Protein AF-A0A7K7DNR6-F1 (afdb_monomer)

Secondary structure (DSSP, 8-state):
--GGGTTT--HHHHHTTS--TT--TT-GGG-HHHHHHHTT-HHHHHHHHHHHHHHHHHHHHHHHHHHHHHHHTT-----PPPSSEEEEE-TTT--EEEEE-S---

Organism: Pheucticus melanocephalus (NCBI:txid371919)

Structure (mmCIF, N/CA/C/O backbone):
data_AF-A0A7K7DNR6-F1
#
_entry.id   AF-A0A7K7DNR6-F1
#
loop_
_atom_site.group_PDB
_atom_site.id
_atom_site.type_symbol
_atom_site.label_atom_id
_atom_site.label_alt_id
_atom_site.label_comp_id
_atom_site.label_asym_id
_atom_site.label_entity_id
_atom_site.label_seq_id
_atom_site.pdbx_PDB_ins_code
_atom_site.Cartn_x
_atom_site.Cartn_y
_atom_site.Cartn_z
_atom_site.occupancy
_atom_site.B_iso_or_equiv
_atom_site.auth_seq_id
_atom_site.auth_comp_id
_atom_site.auth_asym_id
_atom_site.auth_atom_id
_atom_site.pdbx_PDB_model_num
ATOM 1 N N . ASP A 1 1 ? 9.902 -23.391 -20.043 1.00 51.44 1 ASP A N 1
ATOM 2 C CA . ASP A 1 1 ? 11.303 -23.022 -20.344 1.00 51.44 1 ASP A CA 1
ATOM 3 C C . ASP A 1 1 ? 11.647 -21.530 -20.290 1.00 51.44 1 ASP A C 1
ATOM 5 O O . ASP A 1 1 ? 12.806 -21.210 -20.485 1.00 51.44 1 ASP A O 1
ATOM 9 N N . ASN A 1 2 ? 10.731 -20.606 -19.943 1.00 59.00 2 ASN A N 1
ATOM 10 C CA . ASN A 1 2 ? 11.076 -19.174 -19.793 1.00 59.00 2 ASN A CA 1
ATOM 11 C C . ASN A 1 2 ? 10.847 -18.604 -18.373 1.00 59.00 2 ASN A C 1
ATOM 13 O O . ASN A 1 2 ? 11.039 -17.416 -18.138 1.00 59.00 2 ASN A O 1
ATOM 17 N N . ALA A 1 3 ? 10.437 -19.451 -17.421 1.00 63.78 3 ALA A N 1
ATOM 18 C CA . ALA A 1 3 ? 10.089 -19.043 -16.057 1.00 63.78 3 ALA A CA 1
ATOM 19 C C . ALA A 1 3 ? 11.315 -18.596 -15.237 1.00 63.78 3 ALA A C 1
ATOM 21 O O . ALA A 1 3 ? 11.194 -17.704 -14.402 1.00 63.78 3 ALA A O 1
ATOM 22 N N . GLU A 1 4 ? 12.501 -19.151 -15.515 1.00 68.25 4 GLU A N 1
ATOM 23 C CA . GLU A 1 4 ? 13.762 -18.781 -14.847 1.00 68.25 4 GLU A CA 1
ATOM 24 C C . GLU A 1 4 ? 14.116 -17.297 -15.043 1.00 68.25 4 GLU A C 1
ATOM 26 O O . GLU A 1 4 ? 14.677 -16.666 -14.151 1.00 68.25 4 GLU A O 1
ATOM 31 N N . ASN A 1 5 ? 13.706 -16.717 -16.177 1.00 69.38 5 ASN A N 1
ATOM 32 C CA . ASN A 1 5 ? 13.909 -15.304 -16.506 1.00 69.38 5 ASN A CA 1
ATOM 33 C C . ASN A 1 5 ? 12.795 -14.387 -15.964 1.00 69.38 5 ASN A C 1
ATOM 35 O O . ASN A 1 5 ? 12.888 -13.170 -16.096 1.00 69.38 5 ASN A O 1
ATOM 39 N N . MET A 1 6 ? 11.733 -14.954 -15.382 1.00 79.94 6 MET A N 1
ATOM 40 C CA . MET A 1 6 ? 10.521 -14.246 -14.945 1.00 79.94 6 MET A CA 1
ATOM 41 C C . MET A 1 6 ? 10.140 -14.624 -13.508 1.00 79.94 6 MET A C 1
ATOM 43 O O . MET A 1 6 ? 8.986 -14.929 -13.212 1.00 79.94 6 MET A O 1
ATOM 47 N N . TYR A 1 7 ? 11.130 -14.649 -12.612 1.00 84.31 7 TYR A N 1
ATOM 48 C CA . TYR A 1 7 ? 10.945 -14.911 -11.176 1.00 84.31 7 TYR A CA 1
ATOM 49 C C . TYR A 1 7 ? 10.233 -16.234 -10.844 1.00 84.31 7 TYR A C 1
ATOM 51 O O . TYR A 1 7 ? 9.658 -16.373 -9.766 1.00 84.31 7 TYR A O 1
ATOM 59 N N . PHE A 1 8 ? 10.269 -17.212 -11.754 1.00 89.44 8 PHE A N 1
ATOM 60 C CA . PHE A 1 8 ? 9.548 -18.481 -11.639 1.00 89.44 8 PHE A CA 1
ATOM 61 C C . PHE A 1 8 ? 8.034 -18.319 -11.444 1.00 89.44 8 PHE A C 1
ATOM 63 O O . PHE A 1 8 ? 7.379 -19.162 -10.828 1.00 89.44 8 PHE A O 1
ATOM 70 N N . PHE A 1 9 ? 7.466 -17.234 -11.966 1.00 91.38 9 PHE A N 1
ATOM 71 C CA . PHE A 1 9 ? 6.038 -16.978 -11.872 1.00 91.38 9 PHE A CA 1
ATOM 72 C C . PHE A 1 9 ? 5.223 -17.973 -12.699 1.00 91.38 9 PHE A C 1
ATOM 74 O O . PHE A 1 9 ? 5.612 -18.391 -13.791 1.00 91.38 9 PHE A O 1
ATOM 81 N N . SER A 1 10 ? 4.064 -18.348 -12.154 1.00 93.06 10 SER A N 1
ATOM 82 C CA . SER A 1 10 ? 3.023 -19.030 -12.918 1.00 93.06 10 SER A CA 1
ATOM 83 C C . SER A 1 10 ? 2.414 -18.075 -13.944 1.00 93.06 10 SER A C 1
ATOM 85 O O . SER A 1 10 ? 2.497 -16.857 -13.790 1.00 93.06 10 SER A O 1
ATOM 87 N N . GLU A 1 11 ? 1.738 -18.618 -14.958 1.00 89.94 11 GLU A N 1
ATOM 88 C CA . GLU A 1 11 ? 1.025 -17.803 -15.953 1.00 89.94 11 GLU A CA 1
ATOM 89 C C . GLU A 1 11 ? 0.043 -16.825 -15.294 1.00 89.94 11 GLU A C 1
ATOM 91 O O . GLU A 1 11 ? 0.020 -15.652 -15.644 1.00 89.94 11 GLU A O 1
ATOM 96 N N . LEU A 1 12 ? -0.690 -17.271 -14.266 1.00 93.25 12 LEU A N 1
ATOM 97 C CA . LEU A 1 12 ? -1.581 -16.397 -13.500 1.00 93.25 12 LEU A CA 1
ATOM 98 C C . LEU A 1 12 ? -0.820 -15.276 -12.779 1.00 93.25 12 LEU A C 1
ATOM 100 O O . LEU A 1 12 ? -1.286 -14.144 -12.748 1.00 93.25 12 LEU A O 1
ATOM 104 N N . ALA A 1 13 ? 0.335 -15.569 -12.177 1.00 93.38 13 ALA A N 1
ATOM 105 C CA . ALA A 1 13 ? 1.103 -14.557 -11.454 1.00 93.38 13 ALA A CA 1
ATOM 106 C C . ALA A 1 13 ? 1.643 -13.465 -12.390 1.00 93.38 13 ALA A C 1
ATOM 108 O O . ALA A 1 13 ? 1.713 -12.305 -11.984 1.00 93.38 13 ALA A O 1
ATOM 109 N N . LEU A 1 14 ? 1.951 -13.812 -13.644 1.00 89.75 14 LEU A N 1
ATOM 110 C CA . LEU A 1 14 ? 2.366 -12.845 -14.661 1.00 89.75 1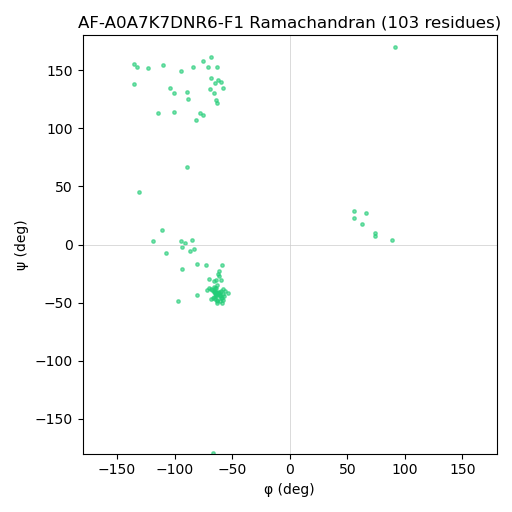4 LEU A CA 1
ATOM 111 C C . LEU A 1 14 ? 1.263 -11.824 -14.980 1.00 89.75 14 LEU A C 1
ATOM 113 O O . LEU A 1 14 ? 1.575 -10.652 -15.174 1.00 89.75 14 LEU A O 1
ATOM 117 N N . THR A 1 15 ? -0.015 -12.219 -14.952 1.00 93.38 15 THR A N 1
ATOM 118 C CA . THR A 1 15 ? -1.129 -11.310 -15.285 1.00 93.38 15 THR A CA 1
ATOM 119 C C . THR A 1 15 ? -1.527 -10.378 -14.137 1.00 93.38 15 THR A C 1
ATOM 121 O O . THR A 1 15 ? -2.221 -9.389 -14.355 1.00 93.38 15 THR A O 1
ATOM 124 N N . LEU A 1 16 ? -1.121 -10.663 -12.891 1.00 95.75 16 LEU A N 1
ATOM 125 C CA . LEU A 1 16 ? -1.591 -9.917 -11.712 1.00 95.75 16 LEU A CA 1
ATOM 126 C C . LEU A 1 16 ? -1.181 -8.439 -11.714 1.00 95.75 16 LEU A C 1
ATOM 128 O O . LEU A 1 16 ? -1.906 -7.619 -11.152 1.00 95.75 16 LEU A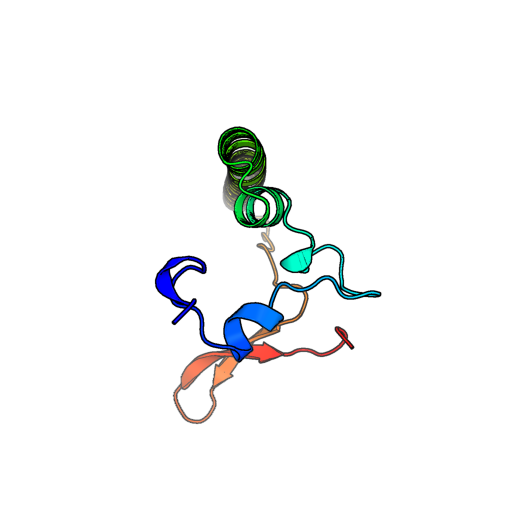 O 1
ATOM 132 N N . ASN A 1 17 ? -0.036 -8.096 -12.316 1.00 95.75 17 ASN A N 1
ATOM 133 C CA . ASN A 1 17 ? 0.462 -6.717 -12.348 1.00 95.75 17 ASN A CA 1
ATOM 134 C C . ASN A 1 17 ? 0.421 -6.066 -13.740 1.00 95.75 17 ASN A C 1
ATOM 136 O O . ASN A 1 17 ? 1.010 -4.997 -13.949 1.00 95.75 17 ASN A O 1
ATOM 140 N N . GLU A 1 18 ? -0.276 -6.674 -14.701 1.00 94.25 18 GLU A N 1
ATOM 141 C CA . GLU A 1 18 ? -0.514 -6.046 -16.000 1.00 94.25 18 GLU A CA 1
ATOM 142 C C . GLU A 1 18 ? -1.341 -4.755 -15.835 1.00 94.25 18 GLU A C 1
ATOM 144 O O . GLU A 1 18 ? -2.217 -4.700 -14.966 1.00 94.25 18 GLU A O 1
ATOM 149 N N . PRO A 1 19 ? -1.057 -3.686 -16.607 1.00 93.56 19 PRO A N 1
ATOM 150 C CA . PRO A 1 19 ? -1.804 -2.433 -16.524 1.00 93.56 19 PRO A CA 1
ATOM 151 C C . PRO A 1 19 ? -3.301 -2.622 -16.787 1.00 93.56 19 PRO A C 1
ATOM 153 O O . PRO A 1 19 ? -3.694 -3.260 -17.758 1.00 93.56 19 PRO A O 1
ATOM 156 N N . GLU A 1 20 ? -4.129 -1.998 -15.953 1.00 95.06 20 GLU A N 1
ATOM 157 C CA . GLU A 1 20 ? -5.587 -2.045 -16.056 1.00 95.06 20 GLU A CA 1
ATOM 158 C C . GLU A 1 20 ? -6.160 -0.636 -15.866 1.00 95.06 20 GLU A C 1
ATOM 160 O O . GLU A 1 20 ? -5.690 0.141 -15.027 1.00 95.06 20 GLU A O 1
ATOM 165 N N . GLU A 1 21 ? -7.158 -0.278 -16.672 1.00 94.75 21 GLU A N 1
ATOM 166 C CA . GLU A 1 21 ? -7.827 1.016 -16.564 1.00 94.75 21 GLU A CA 1
ATOM 167 C C . GLU A 1 21 ? -8.787 1.053 -15.367 1.00 94.75 21 GLU A C 1
ATOM 169 O O . GLU A 1 21 ? -9.302 0.034 -14.919 1.00 94.75 21 GLU A O 1
ATOM 174 N N . ARG A 1 22 ? -9.099 2.263 -14.883 1.00 93.69 22 ARG A N 1
ATOM 175 C CA . ARG A 1 22 ? -10.128 2.513 -13.848 1.00 93.69 22 ARG A CA 1
ATOM 176 C C . ARG A 1 22 ? -9.848 1.874 -12.478 1.00 93.69 22 ARG A C 1
ATOM 178 O O . ARG A 1 22 ? -10.750 1.806 -11.649 1.00 93.69 22 ARG A O 1
ATOM 185 N N . VAL A 1 23 ? -8.604 1.483 -12.206 1.00 96.50 23 VAL A N 1
ATOM 186 C CA . VAL A 1 23 ? -8.175 1.047 -10.871 1.00 96.50 23 VAL A CA 1
ATOM 187 C C . VAL A 1 23 ? -8.108 2.219 -9.884 1.00 96.50 23 VAL A C 1
ATOM 189 O O . VAL A 1 23 ? -7.886 3.373 -10.260 1.00 96.50 23 VAL A O 1
ATOM 192 N N . ALA A 1 24 ? -8.285 1.930 -8.594 1.00 96.31 24 ALA A N 1
ATOM 193 C CA . ALA A 1 24 ? -8.152 2.935 -7.543 1.00 96.31 24 ALA A CA 1
ATOM 194 C C . ALA A 1 24 ? -6.709 3.487 -7.469 1.00 96.31 24 ALA A C 1
ATOM 196 O O . ALA A 1 24 ? -5.760 2.749 -7.730 1.00 96.31 24 ALA A O 1
ATOM 197 N N . PRO A 1 25 ? -6.487 4.732 -7.002 1.00 95.62 25 PRO A N 1
ATOM 198 C CA . PRO A 1 25 ? -5.136 5.298 -6.858 1.00 95.62 25 PRO A CA 1
ATOM 199 C C . PRO A 1 25 ? -4.199 4.509 -5.928 1.00 95.62 25 PRO A C 1
ATOM 201 O O . PRO A 1 25 ? -2.989 4.717 -5.946 1.00 95.62 25 PRO A O 1
ATOM 204 N N . THR A 1 26 ? -4.758 3.646 -5.076 1.00 96.25 26 THR A N 1
ATOM 205 C CA . THR A 1 26 ? -4.023 2.774 -4.149 1.00 96.25 26 THR A CA 1
ATOM 206 C C . THR A 1 26 ? -3.759 1.374 -4.707 1.00 96.25 26 THR A C 1
ATOM 208 O O . THR A 1 26 ? -3.247 0.535 -3.970 1.00 96.25 26 THR A O 1
ATOM 211 N N . ASP A 1 27 ? -4.150 1.089 -5.952 1.00 97.94 27 ASP A N 1
ATOM 212 C CA . ASP A 1 27 ? -3.919 -0.206 -6.593 1.00 97.94 27 ASP A CA 1
ATOM 213 C C . ASP A 1 27 ? -2.420 -0.470 -6.799 1.00 97.94 27 ASP A C 1
ATOM 215 O O . ASP A 1 27 ? -1.656 0.422 -7.183 1.00 97.94 27 ASP A O 1
ATOM 219 N N . SER A 1 28 ? -1.990 -1.708 -6.550 1.00 96.56 28 SER A N 1
ATOM 220 C CA . SER A 1 28 ? -0.580 -2.098 -6.627 1.00 96.56 28 SER A CA 1
ATOM 221 C C . SER A 1 28 ? 0.024 -1.934 -8.024 1.00 96.56 28 SER A C 1
ATOM 223 O O . SER A 1 28 ? 1.222 -1.670 -8.121 1.00 96.56 28 SER A O 1
ATOM 225 N N . ARG A 1 29 ? -0.780 -1.977 -9.096 1.00 96.75 29 ARG A N 1
ATOM 226 C CA . ARG A 1 29 ? -0.305 -1.752 -10.476 1.00 96.75 29 ARG A CA 1
ATOM 227 C C . ARG A 1 29 ? 0.280 -0.364 -10.701 1.00 96.75 29 ARG A C 1
ATOM 229 O O . ARG A 1 29 ? 1.070 -0.181 -11.632 1.00 96.75 29 ARG A O 1
ATOM 236 N N . LEU A 1 30 ? -0.109 0.598 -9.860 1.00 96.50 30 LEU A N 1
ATOM 237 C CA . LEU A 1 30 ? 0.352 1.986 -9.889 1.00 96.50 30 LEU A CA 1
ATOM 238 C C . LEU A 1 30 ? 1.587 2.222 -9.008 1.00 96.50 30 LEU A C 1
ATOM 240 O O . LEU A 1 30 ? 2.065 3.353 -8.912 1.00 96.50 30 LEU A O 1
ATOM 244 N N . ARG A 1 31 ? 2.112 1.184 -8.347 1.00 97.62 31 ARG A N 1
ATOM 245 C CA . ARG A 1 31 ? 3.261 1.297 -7.449 1.00 97.62 31 ARG A CA 1
ATOM 246 C C . ARG A 1 31 ? 4.566 1.442 -8.265 1.00 97.62 31 ARG A C 1
ATOM 248 O O . ARG A 1 31 ? 4.965 0.498 -8.952 1.00 97.62 31 ARG A O 1
ATOM 255 N N . PRO A 1 32 ? 5.239 2.611 -8.234 1.00 97.25 32 PRO A N 1
ATOM 256 C CA . PRO A 1 32 ? 6.287 2.944 -9.204 1.00 97.25 32 PRO A CA 1
ATOM 257 C C . PRO A 1 32 ? 7.573 2.127 -9.042 1.00 97.25 32 PRO A C 1
ATOM 259 O O . PRO A 1 32 ? 8.168 1.740 -10.043 1.00 97.25 32 PRO A O 1
ATOM 262 N N . ASP A 1 33 ? 7.986 1.819 -7.811 1.00 98.00 33 ASP A N 1
ATOM 263 C CA . ASP A 1 33 ? 9.161 0.982 -7.534 1.00 98.00 33 ASP A CA 1
ATOM 264 C C . ASP A 1 33 ? 9.002 -0.426 -8.123 1.00 98.00 33 ASP A C 1
ATOM 266 O O . ASP A 1 33 ? 9.904 -0.923 -8.797 1.00 98.00 33 ASP A O 1
ATOM 270 N N . GLN A 1 34 ? 7.827 -1.038 -7.950 1.00 96.19 34 GLN A N 1
ATOM 271 C CA . GLN A 1 34 ? 7.528 -2.354 -8.514 1.00 96.19 34 GLN A CA 1
ATOM 272 C C . GLN A 1 34 ? 7.520 -2.333 -10.051 1.00 96.19 34 GLN A C 1
ATOM 274 O O . GLN A 1 34 ? 8.091 -3.223 -10.678 1.00 96.19 34 GLN A O 1
ATOM 279 N N . ARG A 1 35 ? 6.948 -1.293 -10.674 1.00 95.50 35 ARG A N 1
ATOM 280 C CA . ARG A 1 35 ? 6.930 -1.167 -12.142 1.00 95.50 35 ARG A CA 1
ATOM 281 C C . ARG A 1 35 ? 8.327 -0.976 -12.736 1.00 95.50 35 ARG A C 1
ATOM 283 O O . ARG A 1 35 ? 8.645 -1.547 -13.780 1.00 95.50 35 ARG A O 1
ATOM 290 N N . LEU A 1 36 ? 9.162 -0.170 -12.082 1.00 96.62 36 LEU A N 1
ATOM 291 C CA . LEU A 1 36 ? 10.555 0.036 -12.482 1.00 96.62 36 LEU A CA 1
ATOM 292 C C . LEU A 1 36 ? 11.354 -1.266 -12.368 1.00 96.62 36 LEU A C 1
ATOM 294 O O . LEU A 1 36 ? 12.106 -1.590 -13.286 1.00 96.62 36 LEU A O 1
ATOM 298 N N . MET A 1 37 ? 11.131 -2.042 -11.303 1.00 95.38 37 MET A N 1
ATOM 299 C CA . MET A 1 37 ? 11.737 -3.363 -11.123 1.00 95.38 37 MET A CA 1
ATOM 300 C C . MET A 1 37 ? 11.350 -4.328 -12.252 1.00 95.38 37 MET A C 1
ATOM 302 O O . MET A 1 37 ? 12.231 -4.930 -12.860 1.00 95.38 37 MET A O 1
ATOM 306 N N . GLU A 1 38 ? 10.061 -4.423 -12.588 1.00 92.12 38 GLU A N 1
ATOM 307 C CA . GLU A 1 38 ? 9.567 -5.252 -13.703 1.00 92.12 38 GLU A CA 1
ATOM 308 C C . GLU A 1 38 ? 10.130 -4.817 -15.066 1.00 92.12 38 GLU A C 1
ATOM 310 O O . GLU A 1 38 ? 10.287 -5.636 -15.965 1.00 92.12 38 GLU A O 1
ATOM 315 N N . SER A 1 39 ? 10.488 -3.537 -15.209 1.00 93.12 39 SER A N 1
ATOM 316 C CA . SER A 1 39 ? 11.140 -2.989 -16.408 1.00 93.12 39 SER A CA 1
ATOM 317 C C . SER A 1 39 ? 12.669 -3.158 -16.403 1.00 93.12 39 SER A C 1
ATOM 319 O O . SER A 1 39 ? 13.345 -2.626 -17.282 1.00 93.12 39 SER A O 1
ATOM 321 N N . GLY A 1 40 ? 13.240 -3.826 -15.393 1.00 93.75 40 GLY A N 1
ATOM 322 C CA . GLY A 1 40 ? 14.686 -4.013 -15.227 1.00 93.75 40 GLY A CA 1
ATOM 323 C C . GLY A 1 40 ? 15.456 -2.764 -14.773 1.00 93.75 40 GLY A C 1
ATOM 324 O O . GLY A 1 40 ? 16.686 -2.767 -14.768 1.00 93.75 40 GLY A O 1
ATOM 325 N N . ARG A 1 41 ? 14.764 -1.688 -14.376 1.00 96.38 41 ARG A N 1
ATOM 326 C CA . ARG A 1 41 ? 15.349 -0.405 -13.938 1.00 96.38 41 ARG A CA 1
ATOM 327 C C . ARG A 1 41 ? 15.606 -0.410 -12.429 1.00 96.38 41 ARG A C 1
ATOM 329 O O . ARG A 1 41 ? 14.965 0.312 -11.668 1.00 96.38 41 ARG A O 1
ATOM 336 N N . TRP A 1 42 ? 16.537 -1.255 -11.995 1.00 95.31 42 TRP A N 1
ATOM 337 C CA . TRP A 1 42 ? 16.787 -1.559 -10.580 1.00 95.31 42 TRP A CA 1
ATOM 338 C C . TRP A 1 42 ? 17.202 -0.356 -9.724 1.00 95.31 42 TRP A C 1
ATOM 340 O O . TRP A 1 42 ? 16.685 -0.192 -8.619 1.00 95.31 42 TRP A O 1
ATOM 350 N N . ASP A 1 43 ? 18.095 0.502 -10.221 1.00 97.94 43 ASP A N 1
ATOM 351 C CA . ASP A 1 43 ? 18.568 1.664 -9.454 1.00 97.94 43 ASP A CA 1
ATOM 352 C C . ASP A 1 43 ? 17.430 2.650 -9.170 1.00 97.94 43 ASP A C 1
ATOM 354 O O . ASP A 1 43 ? 17.237 3.091 -8.037 1.00 97.94 43 ASP A O 1
ATOM 358 N N . GLU A 1 44 ? 16.609 2.932 -10.179 1.00 98.19 44 GLU A N 1
ATOM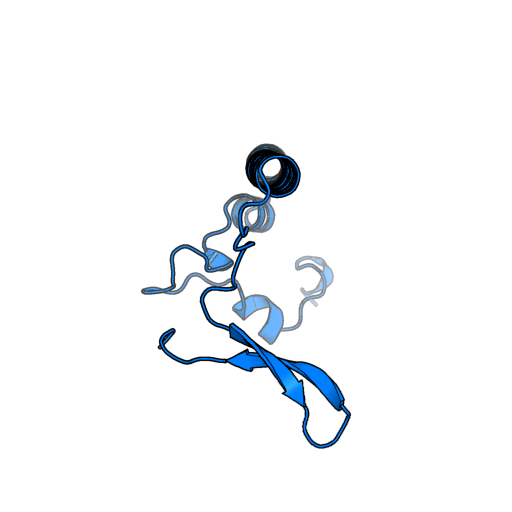 359 C CA . GLU A 1 44 ? 15.453 3.818 -10.043 1.00 98.19 44 GLU A CA 1
ATOM 360 C C . GLU A 1 44 ? 14.361 3.200 -9.167 1.00 98.19 44 GLU A C 1
ATOM 362 O O . GLU A 1 44 ? 13.762 3.894 -8.345 1.00 98.19 44 GLU A O 1
ATOM 367 N N . ALA A 1 45 ? 14.140 1.885 -9.283 1.00 98.19 45 ALA A N 1
ATOM 368 C CA . ALA A 1 45 ? 13.228 1.157 -8.408 1.00 98.19 45 ALA A CA 1
ATOM 369 C C . ALA A 1 45 ? 13.635 1.296 -6.933 1.00 98.19 45 ALA A C 1
ATOM 371 O O . ALA A 1 45 ? 12.788 1.541 -6.075 1.00 98.19 45 ALA A O 1
ATOM 372 N N . ASN A 1 46 ? 14.934 1.200 -6.632 1.00 98.12 46 ASN A N 1
ATOM 373 C CA . ASN A 1 46 ? 15.453 1.361 -5.276 1.00 98.12 46 ASN A CA 1
ATOM 374 C C . ASN A 1 46 ? 15.254 2.785 -4.736 1.00 98.12 46 ASN A C 1
ATOM 376 O O . ASN A 1 46 ? 14.889 2.943 -3.569 1.00 98.12 46 ASN A O 1
ATOM 380 N N . VAL A 1 47 ? 15.447 3.810 -5.572 1.00 98.50 47 VAL A N 1
ATOM 381 C CA . VAL A 1 47 ? 15.183 5.212 -5.201 1.00 98.50 47 VAL A CA 1
ATOM 382 C C . VAL A 1 47 ? 13.699 5.423 -4.889 1.00 98.50 47 VAL A C 1
ATOM 384 O O . VAL A 1 47 ? 13.357 5.956 -3.830 1.00 98.50 47 VAL A O 1
ATOM 387 N N . GLU A 1 48 ? 12.802 4.953 -5.759 1.00 98.38 48 GLU A N 1
ATOM 388 C CA . GLU A 1 48 ? 11.357 5.067 -5.535 1.00 98.38 48 GLU A CA 1
ATOM 389 C C . GLU A 1 48 ? 10.896 4.275 -4.305 1.00 98.38 48 GLU A C 1
ATOM 391 O O . GLU A 1 48 ? 10.069 4.763 -3.529 1.00 98.38 48 GLU A O 1
ATOM 396 N N . LYS A 1 49 ? 11.479 3.096 -4.060 1.00 98.25 49 LYS A N 1
ATOM 397 C CA . LYS A 1 49 ? 11.214 2.292 -2.863 1.00 98.25 49 LYS A CA 1
ATOM 398 C C . LYS A 1 49 ? 11.553 3.067 -1.593 1.00 98.25 49 LYS A C 1
ATOM 400 O O . LYS A 1 49 ? 10.713 3.163 -0.698 1.00 98.25 49 LYS A O 1
ATOM 405 N N . GLN A 1 50 ? 12.751 3.653 -1.520 1.00 98.50 50 GLN A N 1
ATOM 406 C CA . GLN A 1 50 ? 13.167 4.454 -0.365 1.00 98.50 50 GLN A CA 1
ATOM 407 C C . GLN A 1 50 ? 12.204 5.620 -0.132 1.00 98.50 50 GLN A C 1
ATOM 409 O O . GLN A 1 50 ? 11.685 5.778 0.974 1.00 98.50 50 GLN A O 1
ATOM 414 N N . ARG A 1 51 ? 11.865 6.365 -1.191 1.00 98.50 51 ARG A N 1
ATOM 415 C CA . ARG A 1 51 ? 10.921 7.488 -1.127 1.00 98.50 51 ARG A CA 1
ATOM 416 C C . ARG A 1 51 ? 9.550 7.073 -0.576 1.00 98.50 51 ARG A C 1
ATOM 418 O O . ARG A 1 51 ? 8.974 7.782 0.255 1.00 98.50 51 ARG A O 1
ATOM 425 N N . LEU A 1 52 ? 9.007 5.939 -1.028 1.00 98.12 52 LEU A N 1
ATOM 426 C CA . LEU A 1 52 ? 7.710 5.423 -0.575 1.00 98.12 52 LEU A CA 1
ATOM 427 C C . LEU A 1 52 ? 7.748 4.956 0.886 1.00 98.12 52 LEU A C 1
ATOM 429 O O . LEU A 1 52 ? 6.868 5.327 1.670 1.00 98.12 52 LEU A O 1
ATOM 433 N N . GLU A 1 53 ? 8.764 4.183 1.270 1.00 98.25 53 GLU A N 1
ATOM 434 C CA . GLU A 1 53 ? 8.912 3.676 2.636 1.00 98.25 53 GLU A CA 1
ATOM 435 C C . GLU A 1 53 ? 9.146 4.806 3.644 1.00 98.25 53 GLU A C 1
ATOM 437 O O . GLU A 1 53 ? 8.562 4.803 4.730 1.00 98.25 53 GLU A O 1
ATOM 442 N N . GLU A 1 54 ? 9.958 5.804 3.293 1.00 98.50 54 GLU A N 1
ATOM 443 C CA . GLU A 1 54 ? 10.184 6.985 4.126 1.00 98.50 54 GLU A CA 1
ATOM 444 C C . GLU A 1 54 ? 8.907 7.800 4.310 1.00 98.50 54 GLU A C 1
ATOM 446 O O . GLU A 1 54 ? 8.577 8.171 5.441 1.00 98.50 54 GLU A O 1
ATOM 451 N N . LYS A 1 55 ? 8.136 8.008 3.234 1.00 98.19 55 LYS A N 1
ATOM 452 C CA . LYS A 1 55 ? 6.827 8.667 3.305 1.00 98.19 55 LYS A CA 1
ATOM 453 C C . LYS A 1 55 ? 5.877 7.912 4.236 1.00 98.19 55 LYS A C 1
ATOM 455 O O . LYS A 1 55 ? 5.240 8.529 5.091 1.00 98.19 55 LYS A O 1
ATOM 460 N N . GLN A 1 56 ? 5.800 6.586 4.121 1.00 97.62 56 GLN A N 1
ATOM 461 C CA . GLN A 1 56 ? 4.955 5.766 4.992 1.00 97.62 56 GLN A CA 1
ATOM 462 C C . GLN A 1 56 ? 5.420 5.828 6.456 1.00 97.62 56 GLN A C 1
ATOM 464 O O . GLN A 1 56 ? 4.602 5.987 7.366 1.00 97.62 56 GLN A O 1
ATOM 469 N N . ARG A 1 57 ? 6.735 5.762 6.695 1.00 98.38 57 ARG A N 1
ATOM 470 C CA . ARG A 1 57 ? 7.341 5.841 8.031 1.00 98.38 57 ARG A CA 1
ATOM 471 C C . ARG A 1 57 ? 7.112 7.212 8.676 1.00 98.38 57 ARG A C 1
ATOM 473 O O . ARG A 1 57 ? 6.866 7.280 9.877 1.00 9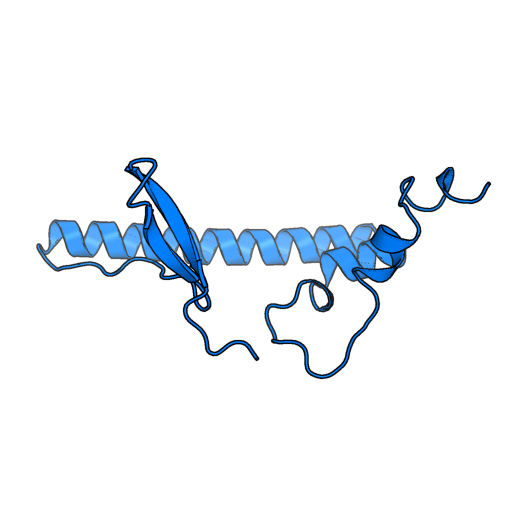8.38 57 ARG A O 1
ATOM 480 N N . ALA A 1 58 ? 7.149 8.295 7.900 1.00 98.25 58 ALA A N 1
ATOM 481 C CA . ALA A 1 58 ? 6.831 9.642 8.371 1.00 98.25 58 ALA A CA 1
ATOM 482 C C . ALA A 1 58 ? 5.357 9.776 8.787 1.00 98.25 58 ALA A C 1
ATOM 484 O O . ALA A 1 58 ? 5.080 10.259 9.883 1.00 98.25 58 ALA A O 1
ATOM 485 N N . VAL A 1 59 ? 4.420 9.284 7.966 1.00 96.69 59 VAL A N 1
ATOM 486 C CA . VAL A 1 59 ? 2.984 9.282 8.305 1.00 96.69 59 VAL A CA 1
ATOM 487 C C . VAL A 1 59 ? 2.715 8.470 9.571 1.00 96.69 59 VAL A C 1
ATOM 489 O O . VAL A 1 59 ? 1.933 8.905 10.413 1.00 96.69 59 VAL A O 1
ATOM 49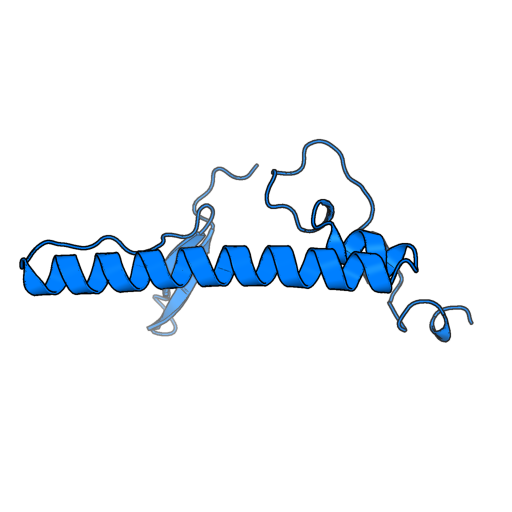2 N N . ARG A 1 60 ? 3.377 7.318 9.736 1.00 96.25 60 ARG A N 1
ATOM 493 C CA . ARG A 1 60 ? 3.240 6.498 10.944 1.00 96.25 60 ARG A CA 1
ATOM 494 C C . ARG A 1 60 ? 3.726 7.235 12.193 1.00 96.25 60 ARG A C 1
ATOM 496 O O . ARG A 1 60 ? 2.959 7.339 13.139 1.00 96.25 60 ARG A O 1
ATOM 503 N N . ARG A 1 61 ? 4.939 7.803 12.163 1.00 97.00 61 ARG A N 1
ATOM 504 C CA . ARG A 1 61 ? 5.486 8.580 13.293 1.00 97.00 61 ARG A CA 1
ATOM 505 C C . ARG A 1 61 ? 4.578 9.739 13.691 1.00 97.00 61 ARG A C 1
ATOM 507 O O . ARG A 1 61 ? 4.402 9.991 14.874 1.00 97.00 61 ARG A O 1
ATOM 514 N N . ARG A 1 62 ? 3.984 10.427 12.709 1.00 96.25 62 ARG A N 1
ATOM 515 C CA . ARG A 1 62 ? 3.038 11.514 12.980 1.00 96.25 62 ARG A CA 1
ATOM 516 C C . ARG A 1 62 ? 1.796 11.009 13.718 1.00 96.25 62 ARG A C 1
ATOM 518 O O . ARG A 1 62 ? 1.438 11.580 14.733 1.00 96.25 62 ARG A O 1
ATOM 525 N N . ARG A 1 63 ? 1.192 9.914 13.247 1.00 95.19 63 ARG A N 1
ATOM 526 C CA . ARG A 1 63 ? 0.022 9.299 13.898 1.00 95.19 63 ARG A CA 1
ATOM 527 C C . ARG A 1 63 ? 0.329 8.798 15.308 1.00 95.19 63 ARG A C 1
ATOM 529 O O . ARG A 1 63 ? -0.481 8.973 16.203 1.00 95.19 63 ARG A O 1
ATOM 536 N N . GLU A 1 64 ? 1.495 8.186 15.504 1.00 95.00 64 GLU A N 1
ATOM 537 C CA . GLU A 1 64 ? 1.954 7.749 16.829 1.00 95.00 64 GLU A CA 1
ATOM 538 C C . GLU A 1 64 ? 2.104 8.945 17.783 1.00 95.00 64 GLU A C 1
ATOM 540 O O . GLU A 1 64 ? 1.661 8.861 18.922 1.00 95.00 64 GLU A O 1
ATOM 545 N N . ALA A 1 65 ? 2.659 10.070 17.317 1.00 95.12 65 ALA A N 1
ATOM 546 C CA . ALA A 1 65 ? 2.761 11.293 18.114 1.00 95.12 65 ALA A CA 1
ATOM 547 C C . ALA A 1 65 ? 1.385 11.903 18.443 1.00 95.12 65 ALA A C 1
ATOM 549 O O . ALA A 1 65 ? 1.132 12.216 19.600 1.00 95.12 65 ALA A O 1
ATOM 550 N N . GLU A 1 66 ? 0.485 11.997 17.457 1.00 94.81 66 GLU A N 1
ATOM 551 C CA . GLU A 1 66 ? -0.903 12.458 17.650 1.00 94.81 66 GLU A CA 1
ATOM 552 C C . GLU A 1 66 ? -1.648 11.588 18.686 1.00 94.81 66 GLU A C 1
ATOM 554 O O . GLU A 1 66 ? -2.403 12.103 19.506 1.00 94.81 66 GLU A O 1
ATOM 559 N N . ALA A 1 67 ? -1.415 10.270 18.681 1.00 93.94 67 ALA A N 1
ATOM 560 C CA . ALA A 1 67 ? -2.009 9.348 19.648 1.00 93.94 67 ALA A CA 1
ATOM 561 C C . ALA A 1 67 ? -1.479 9.561 21.076 1.00 93.94 67 ALA A C 1
ATOM 563 O O . ALA A 1 67 ? -2.245 9.464 22.034 1.00 93.94 67 ALA A O 1
ATOM 564 N N . VAL A 1 68 ? -0.177 9.836 21.223 1.00 94.81 68 VAL A N 1
ATOM 565 C CA . VAL A 1 68 ? 0.444 10.134 22.525 1.00 94.81 68 VAL A CA 1
ATOM 566 C C . VAL A 1 68 ? -0.080 11.458 23.077 1.00 94.81 68 VAL A C 1
ATOM 568 O O . VAL A 1 68 ? -0.488 11.504 24.232 1.00 94.81 68 VAL A O 1
ATOM 571 N N . GLU A 1 69 ? -0.142 12.501 22.249 1.00 95.12 69 GLU A N 1
ATOM 572 C CA . GLU A 1 69 ? -0.677 13.813 22.634 1.00 95.12 69 GLU A CA 1
ATOM 573 C C . GLU A 1 69 ? -2.142 13.712 23.085 1.00 95.12 69 GLU A C 1
ATOM 575 O O . GLU A 1 69 ? -2.501 14.198 24.155 1.00 95.12 69 GLU A O 1
ATOM 580 N N . ALA A 1 70 ? -2.982 12.998 22.329 1.00 93.69 70 ALA A N 1
ATOM 581 C CA . ALA A 1 70 ? -4.373 12.774 22.712 1.00 93.69 70 ALA A CA 1
ATOM 582 C C . ALA A 1 70 ? -4.500 12.038 24.058 1.00 93.69 70 ALA A C 1
ATOM 584 O O . ALA A 1 70 ? -5.336 12.412 24.881 1.00 93.69 70 ALA A O 1
ATOM 585 N N . LEU A 1 71 ? -3.646 11.038 24.316 1.00 93.75 71 LEU A N 1
ATOM 586 C CA . LEU A 1 71 ? -3.621 10.317 25.590 1.00 93.75 71 LEU A CA 1
ATOM 587 C C . LEU A 1 71 ? -3.226 11.230 26.763 1.00 93.75 71 LEU A C 1
ATOM 589 O O . LEU A 1 71 ? -3.839 11.146 27.826 1.00 93.75 71 LEU A O 1
ATOM 593 N N . GLU A 1 72 ? -2.230 12.100 26.578 1.00 95.44 72 GLU A N 1
ATOM 594 C CA . GLU A 1 72 ? -1.786 13.067 27.593 1.00 95.44 72 GLU A CA 1
ATOM 595 C C . GLU A 1 72 ? -2.858 14.125 27.895 1.00 95.44 72 GLU A C 1
ATOM 597 O O . GLU A 1 72 ? -3.046 14.511 29.050 1.00 95.44 72 GLU A O 1
ATOM 602 N N . GLU A 1 73 ? -3.604 14.555 26.878 1.00 95.38 73 GLU A N 1
ATOM 603 C CA . GLU A 1 73 ? -4.698 15.522 27.008 1.00 95.38 73 GLU A CA 1
ATOM 604 C C . GLU A 1 73 ? -6.033 14.893 27.449 1.00 95.38 73 GLU A C 1
ATOM 606 O O . GLU A 1 73 ? -7.015 15.612 27.658 1.00 95.38 73 GLU A O 1
ATOM 611 N N . GLY A 1 74 ? -6.095 13.564 27.585 1.00 92.94 74 GLY A N 1
ATOM 612 C CA . GLY A 1 74 ? -7.321 12.833 27.913 1.00 92.94 74 GLY A CA 1
ATOM 613 C C . GLY A 1 74 ? -8.395 12.899 26.820 1.00 92.94 74 GLY A C 1
ATOM 614 O O . GLY A 1 74 ? -9.585 12.821 27.127 1.00 92.94 74 GLY A O 1
ATOM 615 N N . LYS A 1 75 ? -7.993 13.083 25.558 1.00 91.94 75 LYS A N 1
ATOM 616 C CA . LYS A 1 75 ? -8.869 13.099 24.380 1.00 91.94 75 LYS A CA 1
ATOM 617 C C . LYS A 1 75 ? -8.934 11.717 23.731 1.00 91.94 75 LYS A C 1
ATOM 619 O O . LYS A 1 75 ? -7.956 10.973 23.714 1.00 91.94 75 LYS A O 1
ATOM 624 N N . ASP A 1 76 ? -10.073 11.411 23.119 1.00 88.38 76 ASP A N 1
ATOM 625 C CA . ASP A 1 76 ? -10.210 10.217 22.287 1.00 88.38 76 ASP A CA 1
ATOM 626 C C . ASP A 1 76 ? -9.387 10.363 20.995 1.00 88.38 76 ASP A C 1
ATOM 628 O O . ASP A 1 76 ? -9.442 11.393 20.319 1.00 88.38 76 ASP A O 1
ATOM 632 N N . TYR A 1 77 ? -8.639 9.316 20.635 1.00 90.19 77 TYR A N 1
ATOM 633 C CA . TYR A 1 77 ? -7.878 9.242 19.387 1.00 90.19 77 TYR A CA 1
ATOM 634 C C . TYR A 1 77 ? -8.434 8.149 18.477 1.00 90.19 77 TYR A C 1
ATOM 636 O O . TYR A 1 77 ? -8.309 6.954 18.760 1.00 90.19 77 TYR A O 1
ATOM 644 N N . GLU A 1 78 ? -8.999 8.549 17.3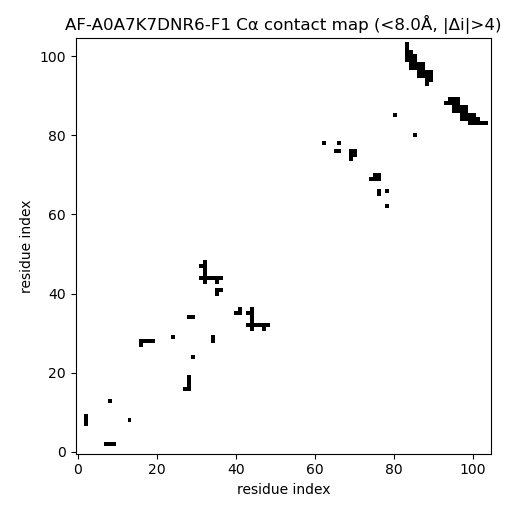39 1.00 85.75 78 GLU A N 1
ATOM 645 C CA . GLU A 1 78 ? -9.341 7.610 16.276 1.00 85.75 78 GLU A CA 1
ATOM 646 C C . GLU A 1 78 ? -8.100 7.300 15.431 1.00 85.75 78 GLU A C 1
ATOM 648 O O . GLU A 1 78 ? -7.619 8.114 14.641 1.00 85.75 78 GLU A O 1
ATOM 653 N N . GLY A 1 79 ? -7.569 6.089 15.603 1.00 86.69 79 GLY A N 1
ATOM 654 C CA . GLY A 1 79 ? -6.454 5.589 14.806 1.00 86.69 79 GLY A CA 1
ATOM 655 C C . GLY A 1 79 ? -6.801 5.372 13.329 1.00 86.69 79 GLY A C 1
ATOM 656 O O . GLY A 1 79 ? -7.917 5.575 12.860 1.00 86.69 79 GLY A O 1
ATOM 657 N N . TYR A 1 80 ? -5.817 4.905 12.558 1.00 90.19 80 TYR A N 1
ATOM 658 C CA . TYR A 1 80 ? -6.024 4.626 11.136 1.00 90.19 80 TYR A CA 1
ATOM 659 C C . TYR A 1 80 ? -7.065 3.520 10.901 1.00 90.19 80 TYR A C 1
ATOM 661 O O . TYR A 1 80 ? -6.863 2.371 11.300 1.00 90.19 80 TYR A O 1
ATOM 669 N N . LEU A 1 81 ? -8.123 3.857 10.159 1.00 92.06 81 LEU A N 1
ATOM 670 C CA . LEU A 1 81 ? -9.163 2.926 9.731 1.00 92.06 81 LEU A CA 1
ATOM 671 C C . LEU A 1 81 ? -8.946 2.487 8.271 1.00 92.06 81 LEU A C 1
ATOM 673 O O . LEU A 1 81 ? -8.769 3.341 7.395 1.00 92.06 81 LEU A O 1
ATOM 677 N N . PRO A 1 82 ? -8.971 1.173 7.968 1.00 94.88 82 PRO A N 1
ATOM 678 C CA . PRO A 1 82 ? -8.924 0.691 6.593 1.00 94.88 82 PRO A CA 1
ATOM 679 C C . PRO A 1 82 ? -10.106 1.207 5.760 1.00 94.88 82 PRO A C 1
ATOM 681 O O . PRO A 1 82 ? -11.254 1.254 6.208 1.00 94.88 82 PRO A O 1
ATOM 684 N N . LEU A 1 83 ? -9.831 1.575 4.506 1.00 95.62 83 LEU A N 1
ATOM 685 C CA . LEU A 1 83 ? -10.841 2.205 3.657 1.00 95.62 83 LEU A CA 1
ATOM 686 C C . LEU A 1 83 ? -11.931 1.228 3.203 1.00 95.62 83 LEU A C 1
ATOM 688 O O . LEU A 1 83 ? -13.092 1.609 3.202 1.00 95.62 83 LEU A O 1
ATOM 692 N N . TRP A 1 84 ? -11.586 -0.016 2.870 1.00 96.94 84 TRP A N 1
ATOM 693 C CA . TRP A 1 84 ? -12.517 -0.985 2.261 1.00 96.94 84 TRP A CA 1
ATOM 694 C C . TRP A 1 84 ? -12.962 -2.108 3.204 1.00 96.94 84 TRP A C 1
ATOM 696 O O . TRP A 1 84 ? -13.840 -2.897 2.863 1.00 96.94 84 TRP A O 1
ATOM 706 N N . PHE A 1 85 ? -12.370 -2.186 4.395 1.00 96.94 85 PHE A N 1
ATOM 707 C CA . PHE A 1 85 ? -12.592 -3.274 5.34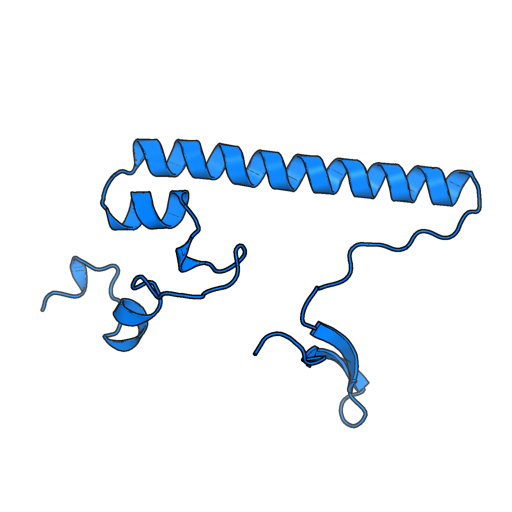2 1.00 96.94 85 PHE A CA 1
ATOM 708 C C . PHE A 1 85 ? -12.851 -2.733 6.744 1.00 96.94 85 PHE A C 1
ATOM 710 O O . PHE A 1 85 ? -12.360 -1.666 7.110 1.00 96.94 85 PHE A O 1
ATOM 717 N N . GLU A 1 86 ? -13.583 -3.499 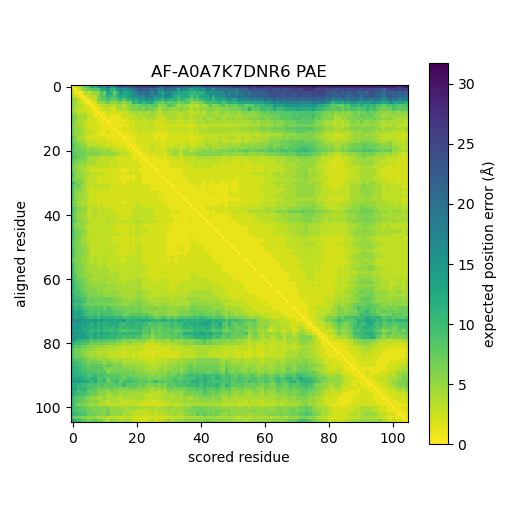7.537 1.00 96.25 86 GLU A N 1
ATOM 718 C CA . GLU A 1 86 ? -13.790 -3.273 8.965 1.00 96.25 86 GLU A CA 1
ATOM 719 C C . GLU A 1 86 ? -13.346 -4.504 9.762 1.00 96.25 86 GLU A C 1
A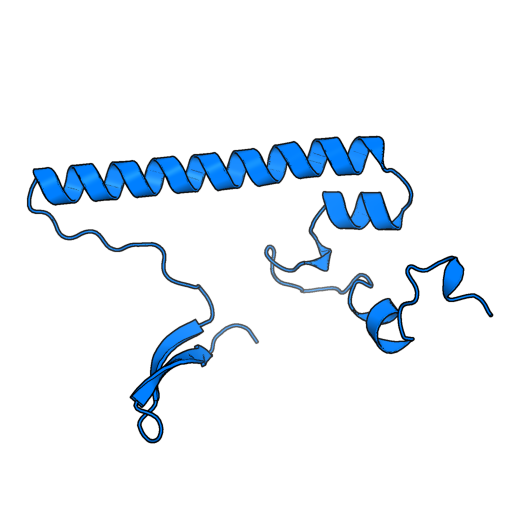TOM 721 O O . GLU A 1 86 ? -13.376 -5.627 9.254 1.00 96.25 86 GLU A O 1
ATOM 726 N N . ARG A 1 87 ? -12.913 -4.307 11.010 1.00 94.94 87 ARG A N 1
ATOM 727 C CA . ARG A 1 87 ? -12.565 -5.421 11.901 1.00 94.94 87 ARG A CA 1
ATOM 728 C C . ARG A 1 87 ? -13.807 -5.865 12.666 1.00 94.94 87 ARG A C 1
ATOM 730 O O . ARG A 1 87 ? -14.488 -5.027 13.250 1.00 94.94 87 ARG A O 1
ATOM 737 N N . LYS A 1 88 ? -14.077 -7.167 12.686 1.00 95.44 88 LYS A N 1
ATOM 738 C CA . LYS A 1 88 ? -15.199 -7.794 13.398 1.00 95.44 88 LYS A CA 1
ATOM 739 C C . LYS A 1 88 ? -14.722 -9.042 14.128 1.00 95.44 88 LYS A C 1
ATOM 741 O O . LYS A 1 88 ? -13.720 -9.627 13.741 1.00 95.44 88 LYS A O 1
ATOM 746 N N . VAL A 1 89 ? -15.427 -9.436 15.182 1.00 96.94 89 VAL A N 1
ATOM 747 C CA . VAL A 1 89 ? -15.210 -10.734 15.832 1.00 96.94 89 VAL A CA 1
ATOM 748 C C . VAL A 1 89 ? -16.086 -11.757 15.121 1.00 96.94 89 VAL A C 1
ATOM 750 O O . VAL A 1 89 ? -17.291 -11.537 14.979 1.00 96.94 89 VAL A O 1
ATOM 753 N N . ASP A 1 90 ? -15.483 -12.837 14.640 1.00 95.44 90 ASP A N 1
ATOM 754 C CA . ASP A 1 90 ? -16.205 -13.944 14.035 1.00 95.44 90 ASP A CA 1
ATOM 755 C C . ASP A 1 90 ? -17.082 -14.638 15.084 1.00 95.44 90 ASP A C 1
ATOM 757 O O . ASP A 1 90 ? -16.625 -14.978 16.176 1.00 95.44 90 ASP A O 1
ATOM 761 N N . ALA A 1 91 ? -18.357 -14.843 14.760 1.00 94.62 91 ALA A N 1
ATOM 762 C CA . ALA A 1 91 ? -19.326 -15.384 15.710 1.00 94.62 91 ALA A CA 1
ATOM 763 C C . ALA A 1 91 ? -19.129 -16.883 15.996 1.00 94.62 91 ALA A C 1
ATOM 765 O O . ALA A 1 91 ? -19.669 -17.381 16.983 1.00 94.62 91 ALA A O 1
ATOM 766 N N . VAL A 1 92 ? -18.398 -17.605 15.140 1.00 95.75 92 VAL A N 1
ATOM 767 C CA . VAL A 1 92 ? -18.178 -19.052 15.258 1.00 95.75 92 VAL A CA 1
ATOM 768 C C . VAL A 1 92 ? -16.845 -19.336 15.943 1.00 95.75 92 VAL A C 1
ATOM 770 O O . VAL A 1 92 ? -16.792 -20.145 16.867 1.00 95.75 92 VAL A O 1
ATOM 773 N N . THR A 1 93 ? -15.772 -18.681 15.503 1.00 96.12 93 THR A N 1
ATOM 774 C CA . THR A 1 93 ? -14.409 -18.930 15.990 1.00 96.12 93 THR A CA 1
ATOM 775 C C . THR A 1 93 ? -14.000 -17.998 17.127 1.00 96.12 93 THR A C 1
ATOM 777 O O . THR A 1 93 ? -13.087 -18.327 17.880 1.00 96.12 93 THR A O 1
ATOM 780 N N . GLY A 1 94 ? -14.662 -16.844 17.278 1.00 95.50 94 GLY A N 1
ATOM 781 C CA . GLY A 1 94 ? -14.266 -15.797 18.223 1.00 95.50 94 GLY A CA 1
ATOM 782 C C . GLY A 1 94 ? -13.027 -15.004 17.790 1.00 95.50 94 GLY A C 1
ATOM 783 O O . GLY A 1 94 ? -12.518 -14.194 18.565 1.00 95.50 94 GLY A O 1
ATOM 784 N N . GLU A 1 95 ? -12.522 -15.221 16.572 1.00 96.38 95 GLU A N 1
ATOM 785 C CA . GLU A 1 95 ? -11.323 -14.552 16.065 1.00 96.38 95 GLU A CA 1
ATOM 786 C C . GLU A 1 95 ? -11.627 -13.170 15.482 1.00 96.38 95 GLU A C 1
ATOM 788 O O . GLU A 1 95 ? -12.714 -12.900 14.973 1.00 96.38 95 GLU A O 1
ATOM 793 N N . LEU A 1 96 ? -10.636 -12.277 15.513 1.00 95.50 96 LEU A N 1
ATOM 794 C CA . LEU A 1 96 ? -10.739 -10.978 14.858 1.00 95.50 96 LEU A CA 1
ATOM 795 C C . LEU A 1 96 ? -10.524 -11.135 13.345 1.00 95.50 96 LEU A C 1
ATOM 797 O O . LEU A 1 96 ? -9.413 -11.407 12.893 1.00 95.50 96 LEU A O 1
ATOM 801 N N . ILE A 1 97 ? -11.570 -10.896 12.563 1.00 96.50 97 ILE A N 1
ATOM 802 C CA . ILE A 1 97 ? -11.574 -10.970 11.100 1.00 96.50 97 ILE A CA 1
ATOM 803 C C . ILE A 1 97 ? -11.697 -9.580 10.464 1.00 96.50 97 ILE A C 1
ATOM 805 O O . ILE A 1 97 ? -12.240 -8.644 11.054 1.00 96.50 97 ILE A O 1
ATOM 809 N N . CYS A 1 98 ? -11.200 -9.441 9.233 1.00 95.88 98 CYS A N 1
ATOM 810 C CA . CYS A 1 98 ? -11.387 -8.249 8.404 1.00 95.88 98 CYS A CA 1
ATOM 811 C C . CYS A 1 98 ? -12.492 -8.516 7.377 1.00 95.88 98 CYS A C 1
ATOM 813 O O . CYS A 1 98 ? -12.317 -9.338 6.480 1.00 95.88 98 CYS A O 1
ATOM 815 N N . VAL A 1 99 ? -13.615 -7.813 7.491 1.00 96.62 99 VAL A N 1
ATOM 816 C CA . VAL A 1 99 ? -14.791 -7.992 6.631 1.00 96.62 99 VAL A CA 1
ATOM 817 C C . VAL A 1 99 ? -14.864 -6.852 5.624 1.00 96.62 99 VAL A C 1
ATOM 819 O O . VAL A 1 99 ? -14.672 -5.689 5.979 1.00 96.62 99 VAL A O 1
ATOM 822 N N . TYR A 1 100 ? -15.117 -7.177 4.355 1.00 97.19 100 TYR A N 1
ATOM 823 C CA . TYR A 1 100 ? -15.340 -6.174 3.314 1.00 97.19 100 TYR A CA 1
ATOM 824 C C . TYR A 1 100 ? -16.608 -5.375 3.627 1.00 97.19 100 TYR A C 1
ATOM 826 O O . TYR A 1 100 ? -17.679 -5.958 3.792 1.00 97.19 100 TYR A O 1
ATOM 834 N N . LYS A 1 101 ? -16.491 -4.045 3.696 1.00 96.44 101 LYS A N 1
ATOM 835 C CA . LYS A 1 101 ? -17.600 -3.172 4.115 1.00 96.44 101 LYS A CA 1
ATOM 836 C C . LYS A 1 101 ? -18.441 -2.619 2.956 1.00 96.44 101 LYS A C 1
ATOM 838 O O . LYS A 1 101 ? -19.410 -1.907 3.197 1.00 96.44 101 LYS A O 1
ATOM 843 N N . GLY A 1 102 ? -18.077 -2.929 1.709 1.00 95.81 102 GLY A N 1
ATOM 844 C CA . GLY A 1 102 ? -18.708 -2.355 0.517 1.00 95.81 102 GLY A CA 1
ATOM 845 C C . GLY A 1 102 ? -18.025 -1.081 0.004 1.00 95.81 102 GLY A C 1
ATOM 846 O O . GLY A 1 102 ? -17.167 -0.500 0.671 1.00 95.81 102 GLY A O 1
ATOM 847 N N . GLY A 1 103 ? -18.430 -0.646 -1.194 1.00 95.19 103 GLY A N 1
ATOM 848 C CA . GLY A 1 103 ? -18.065 0.650 -1.780 1.00 95.19 103 GLY A CA 1
ATOM 849 C C . GLY A 1 103 ? -16.785 0.697 -2.618 1.00 95.19 103 GLY A C 1
ATOM 850 O O . GLY A 1 103 ? -16.407 1.786 -3.037 1.00 95.19 103 GLY A O 1
ATOM 851 N N . TYR A 1 104 ? -16.111 -0.435 -2.849 1.00 94.50 104 TYR A N 1
ATOM 852 C CA . TYR A 1 104 ? -14.956 -0.484 -3.757 1.00 94.50 104 TYR A CA 1
ATOM 853 C C . TYR A 1 104 ? -15.373 -0.572 -5.234 1.00 94.50 104 TYR A C 1
ATOM 855 O O . TYR A 1 104 ? -14.790 0.116 -6.070 1.00 94.50 104 TYR A O 1
ATOM 863 N N . TRP A 1 105 ? -16.362 -1.422 -5.529 1.00 92.00 105 TRP A N 1
ATOM 864 C CA . TRP A 1 105 ? -16.923 -1.637 -6.867 1.00 92.00 105 TRP A CA 1
ATOM 865 C C . TRP A 1 105 ? -18.110 -0.717 -7.143 1.00 92.00 105 TRP A C 1
ATOM 867 O O . TRP A 1 105 ? -18.872 -0.454 -6.180 1.00 92.00 105 TRP A O 1
#

Nearest PDB structures (foldseek):
  7v62-assembly1_D  TM=9.542E-01  e=3.659E-10  Homo sapiens
  7v62-assembly1_C  TM=9.500E-01  e=3.911E-10  Homo sapiens
  7v62-assembly1_A  TM=9.427E-01  e=4.179E-10  Homo sapiens
  5zm6-assembly1_A-2  TM=8.885E-01  e=5.241E-06  Homo sapiens
  5h2d-assembly1_A  TM=8.547E-01  e=9.757E-05  Kluyveromyces lactis NRRL Y-1140

Sequence (105 aa):
DNAENMYFFSELALTLNEPEERVAPTDSRLRPDQRLMESGRWDEANVEKQRLEEKQRAVRRRREAEAVEALEEGKDYEGYLPLWFERKVDAVTGELICVYKGGYW

pLDDT: mean 93.41, std 7.74, range [51.44, 98.5]

InterPro domains:
  IPR000648 Oxysterol-binding protein [PF01237] (2-105)
  IPR000648 Oxysterol-binding protein [PTHR10972] (2-105)
  IPR037239 Oxysterol-binding protein superfamily [SSF144000] (18-105)

Foldseek 3Di:
DCCVVVVVDDPVRVPQLPDDPPADPPDPVVQVLVVCVVVVNNVVSVVSVVVVVVVVVVVVVVLVVVVVVCVVVVHDRDGDDDDQWDWDQDPPPRDTDTHGPDDND

Solvent-accessible surface area (backbone atoms only — not comparable to full-atom values): 6573 Å² total; per-residue (Å²): 140,64,35,86,85,50,85,63,48,51,78,70,61,64,58,72,60,53,88,70,84,92,64,62,94,83,40,72,69,72,39,62,25,62,52,28,43,78,70,69,39,52,72,61,13,52,54,43,42,52,56,52,53,51,52,52,51,51,55,50,54,50,52,54,50,55,45,52,53,23,58,76,70,73,44,90,67,87,72,96,73,64,89,53,39,44,82,44,68,38,91,86,81,67,44,84,42,79,43,77,69,61,84,84,122

Mean predicted aligned error: 4.94 Å

Radius of gyration: 19.45 Å; Cα contacts (8 Å, |Δi|>4): 67; chains: 1; bounding box: 38×38×48 Å